Protein AF-A0A376MQQ7-F1 (afdb_monomer)

Nearest PDB structures (foldseek):
  1n0g-assembly1_A  TM=9.078E-01  e=1.152E-04  Mycoplasmoides pneumoniae

Structure (mmCIF, N/CA/C/O backbone):
data_AF-A0A376MQQ7-F1
#
_entry.id   AF-A0A376MQQ7-F1
#
loop_
_atom_site.group_PDB
_atom_site.id
_atom_site.type_symbol
_atom_site.label_atom_id
_atom_site.label_alt_id
_atom_site.label_comp_id
_atom_site.label_asym_id
_atom_site.label_entity_id
_atom_site.label_seq_id
_atom_site.pdbx_PDB_ins_code
_atom_site.Cartn_x
_atom_site.Cartn_y
_atom_site.Cartn_z
_atom_site.occupancy
_atom_site.B_iso_or_equiv
_atom_site.auth_seq_id
_atom_site.auth_comp_id
_atom_site.auth_asym_id
_atom_site.auth_atom_id
_atom_site.pdbx_PDB_model_num
ATOM 1 N N . MET A 1 1 ? -6.696 -10.650 10.887 1.00 48.66 1 MET A N 1
ATOM 2 C CA . MET A 1 1 ? -7.191 -9.299 11.254 1.00 48.66 1 MET A CA 1
ATOM 3 C C . MET A 1 1 ? -6.961 -8.884 12.716 1.00 48.66 1 MET A C 1
ATOM 5 O O . MET A 1 1 ? -6.965 -7.690 12.962 1.00 48.66 1 MET A O 1
ATOM 9 N N . ARG A 1 2 ? -6.725 -9.780 13.696 1.00 50.38 2 ARG A N 1
ATOM 10 C CA . ARG A 1 2 ? -6.562 -9.378 15.117 1.00 50.38 2 ARG A CA 1
ATOM 11 C C . ARG A 1 2 ? -5.202 -8.754 15.511 1.00 50.38 2 ARG A C 1
ATOM 13 O O . ARG A 1 2 ? -5.092 -8.300 16.639 1.00 50.38 2 ARG A O 1
ATOM 20 N N . ASN A 1 3 ? -4.210 -8.674 14.615 1.00 58.75 3 ASN A N 1
ATOM 21 C CA . ASN A 1 3 ? -2.824 -8.330 14.994 1.00 58.75 3 ASN A CA 1
ATOM 22 C C . ASN A 1 3 ? -2.291 -6.969 14.513 1.00 58.75 3 ASN A C 1
ATOM 24 O O . ASN A 1 3 ? -1.140 -6.670 14.797 1.00 58.75 3 ASN A O 1
ATOM 28 N N . ALA A 1 4 ? -3.080 -6.139 13.824 1.00 67.44 4 ALA A N 1
ATOM 29 C CA . ALA A 1 4 ? -2.569 -4.876 13.269 1.00 67.44 4 ALA A CA 1
ATOM 30 C C . ALA A 1 4 ? -3.111 -3.607 13.949 1.00 67.44 4 ALA A C 1
ATOM 32 O O . ALA A 1 4 ? -2.788 -2.521 13.504 1.00 67.44 4 ALA A O 1
ATOM 33 N N . ALA A 1 5 ? -3.973 -3.699 14.972 1.00 86.81 5 ALA A N 1
ATOM 34 C CA . ALA A 1 5 ? -4.579 -2.529 15.640 1.00 86.81 5 ALA A CA 1
ATOM 35 C C . ALA A 1 5 ? -5.146 -1.446 14.680 1.00 86.81 5 ALA A C 1
ATOM 37 O O . ALA A 1 5 ? -5.144 -0.259 14.997 1.00 86.81 5 ALA A O 1
ATOM 38 N N . GLY A 1 6 ? -5.624 -1.848 13.495 1.00 91.75 6 GLY A N 1
ATOM 39 C CA . GLY A 1 6 ? -6.114 -0.932 12.459 1.00 91.75 6 GLY A CA 1
ATOM 40 C C . GLY A 1 6 ? -5.034 -0.280 11.584 1.00 91.75 6 GLY A C 1
ATOM 41 O O . GLY A 1 6 ? -5.390 0.522 10.728 1.00 91.75 6 GLY A O 1
ATOM 42 N N . GLN A 1 7 ? -3.755 -0.622 11.752 1.00 96.50 7 GLN A N 1
ATOM 43 C CA . GLN A 1 7 ? -2.663 -0.195 10.880 1.00 96.50 7 GLN A CA 1
ATOM 44 C C . GLN A 1 7 ? -2.742 -0.929 9.542 1.00 96.50 7 GLN A C 1
ATOM 46 O O . GLN A 1 7 ? -2.681 -2.162 9.472 1.00 96.50 7 GLN A O 1
ATOM 51 N N . MET A 1 8 ? -2.871 -0.152 8.476 1.00 97.19 8 MET A N 1
ATOM 52 C CA . MET A 1 8 ? -3.025 -0.635 7.115 1.00 97.19 8 MET A CA 1
ATOM 53 C C . MET A 1 8 ? -2.013 0.061 6.206 1.00 97.19 8 MET A C 1
ATOM 55 O O . MET A 1 8 ? -1.592 1.186 6.466 1.00 97.19 8 MET A O 1
ATOM 59 N N . VAL A 1 9 ? -1.683 -0.575 5.091 1.00 97.94 9 VAL A N 1
ATOM 60 C CA . VAL A 1 9 ? -0.916 0.025 4.002 1.00 97.94 9 VAL A CA 1
ATOM 61 C C . VAL A 1 9 ? -1.742 -0.046 2.732 1.00 97.94 9 VAL A C 1
ATOM 63 O O . VAL A 1 9 ? -2.253 -1.105 2.363 1.00 97.94 9 VAL A O 1
ATOM 66 N N . CYS A 1 10 ? -1.883 1.098 2.071 1.00 98.19 10 CYS A N 1
ATOM 67 C CA . CYS A 1 10 ? -2.562 1.228 0.795 1.00 98.19 10 CYS A CA 1
ATOM 68 C C . CYS A 1 10 ? -1.540 1.566 -0.292 1.00 98.19 10 CYS A C 1
ATOM 70 O O . CYS A 1 10 ? -0.753 2.493 -0.130 1.00 98.19 10 CYS A O 1
ATOM 72 N N . THR A 1 11 ? -1.567 0.852 -1.411 1.00 98.25 11 THR A N 1
ATOM 73 C CA . THR A 1 11 ? -0.747 1.146 -2.597 1.00 98.25 11 THR A CA 1
ATOM 74 C C . THR A 1 11 ? -1.578 0.964 -3.870 1.00 98.25 11 THR A C 1
ATOM 76 O O . THR A 1 11 ? -2.776 0.678 -3.801 1.00 98.25 11 THR A O 1
ATOM 79 N N . ILE A 1 12 ? -0.973 1.162 -5.035 1.00 98.19 12 ILE A N 1
ATOM 80 C CA . ILE A 1 12 ? -1.619 0.986 -6.338 1.00 98.19 12 ILE A CA 1
ATOM 81 C C . ILE A 1 12 ? -1.507 -0.456 -6.839 1.00 98.19 12 ILE A C 1
ATOM 83 O O . ILE A 1 12 ? -0.533 -1.148 -6.549 1.00 98.19 12 ILE A O 1
ATOM 87 N N . ASP A 1 13 ? -2.463 -0.886 -7.658 1.00 97.69 13 ASP A N 1
ATOM 88 C CA . ASP A 1 13 ? -2.225 -1.982 -8.598 1.00 97.69 13 ASP A CA 1
ATOM 89 C C . ASP A 1 13 ? -1.483 -1.454 -9.841 1.00 97.69 13 ASP A C 1
ATOM 91 O O . ASP A 1 13 ? -1.720 -0.333 -10.299 1.00 97.69 13 ASP A O 1
ATOM 95 N N . ILE A 1 14 ? -0.554 -2.245 -10.383 1.00 95.44 14 ILE A N 1
ATOM 96 C CA . ILE A 1 14 ? 0.285 -1.831 -11.524 1.00 95.44 14 ILE A CA 1
ATOM 97 C C . ILE A 1 14 ? -0.351 -2.126 -12.889 1.00 95.44 14 ILE A C 1
ATOM 99 O O . ILE A 1 14 ? 0.170 -1.679 -13.913 1.00 95.44 14 ILE A O 1
ATOM 103 N N . HIS A 1 15 ? -1.441 -2.891 -12.913 1.00 95.62 15 HIS A N 1
ATOM 104 C CA . HIS A 1 15 ? -2.141 -3.314 -14.123 1.00 95.62 15 HIS A CA 1
ATOM 105 C C . HIS A 1 15 ? -3.539 -2.697 -14.238 1.00 95.62 15 HIS A C 1
ATOM 107 O O . HIS A 1 15 ? -4.023 -2.502 -15.351 1.00 95.62 15 HIS A O 1
ATOM 113 N N . HIS A 1 16 ? -4.165 -2.352 -13.114 1.00 97.12 16 HIS A N 1
ATOM 114 C CA . HIS A 1 16 ? -5.537 -1.867 -13.047 1.00 97.12 16 HIS A CA 1
ATOM 115 C C . HIS A 1 16 ? -5.634 -0.544 -12.270 1.00 97.12 16 HIS A C 1
ATOM 117 O O . HIS A 1 16 ? -4.839 -0.286 -11.361 1.00 97.12 16 HIS A O 1
ATOM 123 N N . PRO A 1 17 ? -6.634 0.303 -12.577 1.00 96.12 17 PRO A N 1
ATOM 124 C CA . PRO A 1 17 ? -6.896 1.540 -11.844 1.00 96.12 17 PRO A CA 1
ATOM 125 C C . PRO A 1 17 ? -7.611 1.236 -10.518 1.00 96.12 17 PRO A C 1
ATOM 127 O O . PRO A 1 17 ? -8.747 1.645 -10.289 1.00 96.12 17 PRO A O 1
ATOM 130 N N . CYS A 1 18 ? -6.973 0.461 -9.645 1.00 97.69 18 CYS A N 1
ATOM 131 C CA . CYS A 1 18 ? -7.483 0.130 -8.321 1.00 97.69 18 CYS A CA 1
ATOM 132 C C . CYS A 1 18 ? -6.380 0.220 -7.261 1.00 97.69 18 CYS A C 1
ATOM 134 O O . CYS A 1 18 ? -5.198 0.407 -7.564 1.00 97.69 18 CYS A O 1
ATOM 136 N N . LEU A 1 19 ? -6.804 0.146 -6.000 1.00 98.00 19 LEU A N 1
ATOM 137 C CA . LEU A 1 19 ? -5.927 0.193 -4.839 1.00 98.00 19 LEU A CA 1
ATOM 138 C C . LEU A 1 19 ? -5.821 -1.185 -4.206 1.00 98.00 19 LEU A C 1
ATOM 140 O O . LEU A 1 19 ? -6.803 -1.922 -4.125 1.00 98.00 19 LEU A O 1
ATOM 144 N N . LEU A 1 20 ? -4.630 -1.488 -3.712 1.00 97.94 20 LEU A N 1
ATOM 145 C CA . LEU A 1 20 ? -4.345 -2.665 -2.911 1.00 97.94 20 LEU A CA 1
ATOM 146 C C . LEU A 1 20 ? -4.250 -2.228 -1.452 1.00 97.94 20 LEU A C 1
ATO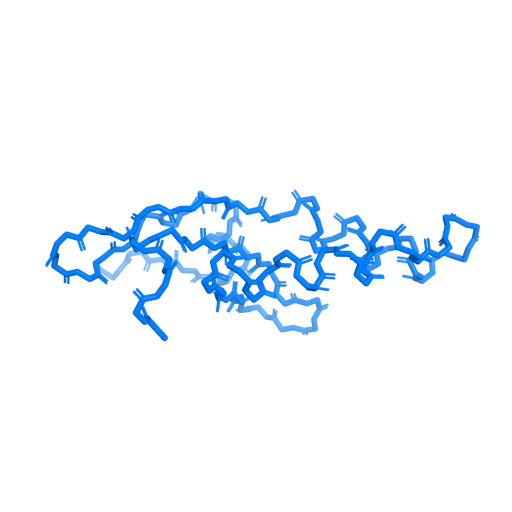M 148 O O . LEU A 1 20 ? -3.564 -1.252 -1.149 1.00 97.94 20 LEU A O 1
ATOM 152 N N . LEU A 1 21 ? -4.935 -2.943 -0.563 1.00 97.56 21 LEU A N 1
ATOM 153 C CA . LEU A 1 21 ? -4.982 -2.638 0.863 1.00 97.56 21 LEU A CA 1
ATOM 154 C C . LEU A 1 21 ? -4.567 -3.871 1.664 1.00 97.56 21 LEU A C 1
ATOM 156 O O . LEU A 1 21 ? -5.173 -4.934 1.532 1.00 97.56 21 LEU A O 1
ATOM 160 N N . TYR A 1 22 ? -3.567 -3.705 2.519 1.00 97.12 22 TYR A N 1
ATOM 161 C CA . TYR A 1 22 ? -3.014 -4.767 3.353 1.00 97.12 22 TYR A CA 1
ATOM 162 C C . TYR A 1 22 ? -3.006 -4.323 4.813 1.00 97.12 22 TYR A C 1
ATOM 164 O O . TYR A 1 22 ? -2.733 -3.152 5.075 1.00 97.12 22 TYR A O 1
ATOM 172 N N . PRO A 1 23 ? -3.272 -5.206 5.786 1.00 96.69 23 PRO A N 1
ATOM 173 C CA . PRO A 1 23 ? -2.845 -4.934 7.148 1.00 96.69 23 PRO A CA 1
ATOM 174 C C . PRO A 1 23 ? -1.309 -4.910 7.208 1.00 96.69 23 PRO A C 1
ATOM 176 O O . PRO A 1 23 ? -0.632 -5.540 6.390 1.00 96.69 23 PRO A O 1
ATOM 179 N N . LEU A 1 24 ? -0.761 -4.135 8.147 1.00 96.62 24 LEU A N 1
ATOM 180 C CA . LEU A 1 24 ? 0.681 -3.872 8.212 1.00 96.62 24 LEU A CA 1
ATOM 181 C C . LEU A 1 24 ? 1.555 -5.150 8.241 1.00 96.62 24 LEU A C 1
ATOM 183 O O . LEU A 1 24 ? 2.475 -5.222 7.428 1.00 96.62 24 LEU A O 1
ATOM 187 N N . PRO A 1 25 ? 1.263 -6.194 9.049 1.00 96.12 25 PRO A N 1
ATOM 188 C CA . PRO A 1 25 ? 2.098 -7.401 9.083 1.00 96.12 25 PRO A CA 1
ATOM 189 C C . PRO A 1 25 ? 2.177 -8.136 7.736 1.00 96.12 25 PRO A C 1
ATOM 191 O O . PRO A 1 25 ? 3.214 -8.676 7.357 1.00 96.12 25 PRO A O 1
ATOM 194 N N . GLU A 1 26 ? 1.078 -8.167 6.982 1.00 97.06 26 GLU A N 1
ATOM 195 C CA . GLU A 1 26 ? 1.043 -8.756 5.647 1.00 97.06 26 GLU A CA 1
ATOM 196 C C . GLU A 1 26 ? 1.808 -7.896 4.632 1.00 97.06 26 GLU A C 1
ATOM 198 O O . GLU A 1 26 ? 2.480 -8.441 3.750 1.00 97.06 26 GLU A O 1
ATOM 203 N N . TRP A 1 27 ? 1.749 -6.566 4.771 1.00 97.50 27 TRP A N 1
ATOM 204 C CA . TRP A 1 27 ? 2.540 -5.652 3.952 1.00 97.50 27 TRP A CA 1
ATOM 205 C C . TRP A 1 27 ? 4.042 -5.824 4.179 1.00 97.50 27 TRP A C 1
ATOM 207 O O . TRP A 1 27 ? 4.772 -5.915 3.200 1.00 97.50 27 TRP A O 1
ATOM 217 N N . GLU A 1 28 ? 4.511 -5.944 5.422 1.00 96.75 28 GLU A N 1
ATOM 218 C CA . GLU A 1 28 ? 5.939 -6.120 5.739 1.00 96.75 28 GLU A CA 1
ATOM 219 C C . GLU A 1 28 ? 6.546 -7.336 5.013 1.00 96.75 28 GLU A C 1
ATOM 221 O O . GLU A 1 28 ? 7.668 -7.291 4.503 1.00 96.75 28 GLU A O 1
ATOM 226 N N . ILE A 1 29 ? 5.778 -8.423 4.876 1.00 97.62 29 ILE A N 1
ATOM 227 C CA . ILE A 1 29 ? 6.194 -9.613 4.118 1.00 97.62 29 ILE A CA 1
ATOM 228 C C . ILE A 1 29 ? 6.310 -9.303 2.617 1.00 97.62 29 ILE A C 1
ATOM 230 O O . ILE A 1 29 ? 7.211 -9.809 1.940 1.00 97.62 29 ILE A O 1
ATOM 234 N N . ILE A 1 30 ? 5.392 -8.504 2.071 1.00 97.25 30 ILE A N 1
ATOM 235 C CA . ILE A 1 30 ? 5.410 -8.085 0.665 1.00 97.25 30 ILE A CA 1
ATOM 236 C C . ILE A 1 30 ? 6.569 -7.115 0.418 1.00 97.25 30 ILE A C 1
ATOM 238 O O . ILE A 1 30 ? 7.328 -7.303 -0.532 1.00 97.25 30 ILE A O 1
ATOM 242 N N . GLU A 1 31 ? 6.760 -6.134 1.293 1.00 97.19 31 GLU A N 1
ATOM 243 C CA . GLU A 1 31 ? 7.842 -5.156 1.239 1.00 97.19 31 GLU A CA 1
ATOM 244 C C . GLU A 1 31 ? 9.215 -5.836 1.237 1.00 97.19 31 GLU A C 1
ATOM 246 O O . GLU A 1 31 ? 10.060 -5.517 0.400 1.00 97.19 31 GLU A O 1
ATOM 251 N N . GLN A 1 32 ? 9.420 -6.851 2.084 1.00 97.56 32 GLN A N 1
ATOM 252 C CA . GLN A 1 32 ? 10.653 -7.643 2.080 1.00 97.56 32 GLN A CA 1
ATOM 253 C C . GLN A 1 32 ? 10.896 -8.391 0.764 1.00 97.56 32 GLN A C 1
ATOM 255 O O . GLN A 1 32 ? 12.047 -8.604 0.383 1.00 97.56 32 GLN A O 1
ATOM 260 N N . LYS A 1 33 ? 9.845 -8.822 0.060 1.00 96.75 33 LYS A N 1
ATOM 261 C CA . LYS A 1 33 ? 9.989 -9.442 -1.268 1.00 96.75 33 LYS A CA 1
ATOM 262 C C . L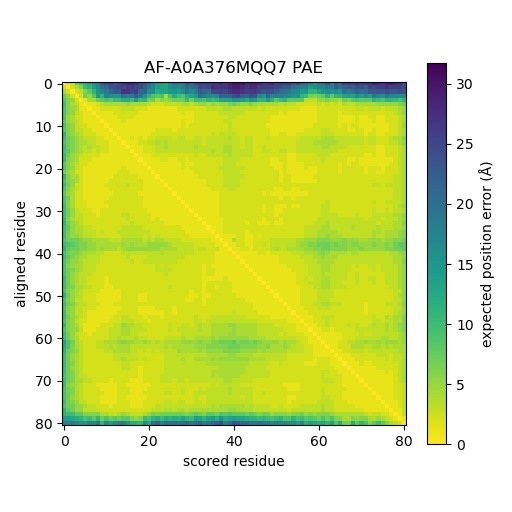YS A 1 33 ? 10.318 -8.389 -2.323 1.00 96.75 33 LYS A C 1
ATOM 264 O O . LYS A 1 33 ? 11.189 -8.620 -3.156 1.00 96.75 33 LYS A O 1
ATOM 269 N N . LEU A 1 34 ? 9.658 -7.233 -2.263 1.00 96.75 34 LEU A N 1
ATOM 270 C CA . LEU A 1 34 ? 9.869 -6.118 -3.187 1.00 96.75 34 LEU A CA 1
ATOM 271 C C . LEU A 1 34 ? 11.267 -5.502 -3.051 1.00 96.75 34 LEU A C 1
ATOM 273 O O . LEU A 1 34 ? 11.862 -5.131 -4.057 1.00 96.75 34 LEU A O 1
ATOM 277 N N . SER A 1 35 ? 11.818 -5.421 -1.839 1.00 95.00 35 SER A N 1
ATOM 278 C CA . SER A 1 35 ? 13.159 -4.872 -1.594 1.00 95.00 35 SER A CA 1
ATOM 279 C C . SER A 1 35 ? 14.294 -5.756 -2.120 1.00 95.00 35 SER A C 1
ATOM 281 O O . SER A 1 35 ? 15.398 -5.264 -2.341 1.00 95.00 35 SER A O 1
ATOM 283 N N . ARG A 1 36 ? 14.022 -7.046 -2.360 1.00 96.75 36 ARG A N 1
ATOM 284 C CA . ARG A 1 36 ? 14.971 -8.008 -2.945 1.00 96.75 36 ARG A CA 1
ATOM 285 C C . ARG A 1 36 ? 14.987 -7.999 -4.473 1.00 96.75 36 ARG A C 1
ATOM 287 O O . ARG A 1 36 ? 15.816 -8.687 -5.064 1.00 96.75 36 ARG A O 1
ATOM 294 N N . LEU A 1 37 ? 14.078 -7.260 -5.109 1.00 96.44 37 LEU A N 1
ATOM 295 C CA . LEU A 1 37 ? 14.059 -7.103 -6.558 1.00 96.44 37 LEU A CA 1
ATOM 296 C C . LEU A 1 37 ? 15.315 -6.368 -7.049 1.00 96.44 37 LEU A C 1
ATOM 298 O O . LEU A 1 37 ? 15.835 -5.464 -6.393 1.00 96.44 37 LEU A O 1
ATOM 302 N N . SER A 1 38 ? 15.807 -6.755 -8.222 1.00 95.81 38 SER A N 1
ATOM 303 C CA . SER A 1 38 ? 17.011 -6.189 -8.819 1.00 95.81 38 SER A CA 1
ATOM 304 C C . SER A 1 38 ? 16.785 -4.754 -9.285 1.00 95.81 38 SER A C 1
ATOM 306 O O . SER A 1 38 ? 15.894 -4.456 -10.082 1.00 95.81 38 SER A O 1
ATOM 308 N N . SER A 1 39 ? 17.683 -3.859 -8.876 1.00 93.75 39 SER A N 1
ATOM 309 C CA . SER A 1 39 ? 17.724 -2.480 -9.370 1.00 93.75 39 SER A CA 1
ATOM 310 C C . SER A 1 39 ? 18.254 -2.375 -10.807 1.00 93.75 39 SER A C 1
ATOM 312 O O . SER A 1 39 ? 18.010 -1.372 -11.487 1.00 93.75 39 SER A O 1
ATOM 314 N N . MET A 1 40 ? 18.958 -3.399 -11.299 1.00 96.25 40 MET A N 1
ATOM 315 C CA . MET A 1 40 ? 19.530 -3.427 -12.650 1.00 96.25 40 MET A CA 1
ATOM 316 C C . MET A 1 40 ? 18.514 -3.890 -13.695 1.00 96.25 40 MET A C 1
ATOM 318 O O . MET A 1 40 ? 18.530 -3.386 -14.817 1.00 96.25 40 MET A O 1
ATOM 322 N N . ASN A 1 41 ? 17.583 -4.774 -13.323 1.00 97.94 41 ASN A N 1
A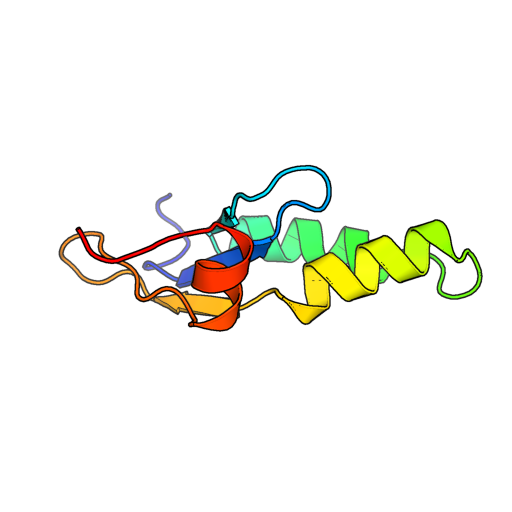TOM 323 C CA . ASN A 1 41 ? 16.487 -5.177 -14.199 1.00 97.94 41 ASN A CA 1
ATOM 324 C C . ASN A 1 41 ? 15.439 -4.041 -14.284 1.00 97.94 41 ASN A C 1
ATOM 326 O O . ASN A 1 41 ? 14.821 -3.697 -13.274 1.00 97.94 41 ASN A O 1
ATOM 330 N N . PRO A 1 42 ? 15.199 -3.437 -15.468 1.00 97.38 42 PRO A N 1
ATOM 331 C CA . PRO A 1 42 ? 14.265 -2.320 -15.604 1.00 97.38 42 PRO A CA 1
ATOM 332 C C . PRO A 1 42 ? 12.824 -2.648 -15.197 1.00 97.38 42 PRO A C 1
ATOM 334 O O . PRO A 1 42 ? 12.133 -1.768 -14.683 1.00 97.38 42 PRO A O 1
ATOM 337 N N . VAL A 1 43 ? 12.374 -3.887 -15.417 1.00 96.56 43 VAL A N 1
ATOM 338 C CA . VAL A 1 43 ? 11.010 -4.327 -15.089 1.00 96.56 43 VAL A CA 1
ATOM 339 C C . VAL A 1 43 ? 10.847 -4.443 -13.578 1.00 96.56 43 VAL A C 1
ATOM 341 O O . VAL A 1 43 ? 9.937 -3.848 -13.008 1.00 96.56 43 VAL A O 1
ATOM 344 N N . GLU A 1 44 ? 11.774 -5.131 -12.918 1.00 97.62 44 GLU A N 1
ATOM 345 C CA . GLU A 1 44 ? 11.790 -5.292 -11.461 1.00 97.62 44 GLU A CA 1
ATOM 346 C C . GLU A 1 44 ? 11.918 -3.945 -10.740 1.00 97.62 44 GLU A C 1
ATOM 348 O O . GLU A 1 44 ? 11.110 -3.627 -9.866 1.00 97.62 44 GLU A O 1
ATOM 353 N N . ARG A 1 45 ? 12.843 -3.087 -11.190 1.00 97.00 45 ARG A N 1
ATOM 354 C CA . ARG A 1 45 ? 12.989 -1.718 -10.679 1.00 97.00 45 ARG A CA 1
ATOM 355 C C . ARG A 1 45 ? 11.707 -0.901 -10.843 1.00 97.00 45 ARG A C 1
ATOM 357 O O . ARG A 1 45 ? 11.383 -0.086 -9.978 1.00 97.00 45 ARG A O 1
ATOM 364 N N . ARG A 1 46 ? 10.980 -1.069 -11.955 1.00 96.50 46 ARG A N 1
ATOM 365 C CA . ARG A 1 46 ? 9.698 -0.385 -12.179 1.00 96.50 46 ARG A CA 1
ATOM 366 C C . ARG A 1 46 ? 8.645 -0.862 -11.181 1.00 96.50 46 ARG A C 1
ATOM 368 O O . ARG A 1 46 ? 7.995 -0.013 -10.581 1.00 96.50 46 ARG A O 1
ATOM 375 N N . VAL A 1 47 ? 8.504 -2.173 -10.982 1.00 96.56 47 VAL A N 1
ATOM 376 C CA . VAL A 1 47 ? 7.565 -2.752 -10.002 1.00 96.56 47 VAL A CA 1
ATOM 377 C C . VAL A 1 47 ? 7.870 -2.237 -8.597 1.00 96.56 47 VAL A C 1
ATOM 379 O O . VAL A 1 47 ? 6.974 -1.722 -7.931 1.00 96.56 47 VAL A O 1
ATOM 382 N N . GLN A 1 48 ? 9.139 -2.283 -8.186 1.00 96.75 48 GLN A N 1
ATOM 383 C CA . GLN A 1 48 ? 9.583 -1.784 -6.887 1.00 96.75 48 GLN A CA 1
ATOM 384 C C . GLN A 1 48 ? 9.221 -0.304 -6.694 1.00 96.75 48 GLN A C 1
ATOM 386 O O . GLN A 1 48 ? 8.600 0.053 -5.697 1.00 96.75 48 GLN A O 1
ATOM 391 N N . ARG A 1 49 ? 9.563 0.562 -7.660 1.00 96.06 49 ARG A N 1
ATOM 392 C CA . ARG A 1 49 ? 9.280 2.005 -7.582 1.00 96.06 49 ARG A CA 1
ATOM 393 C C . ARG A 1 49 ? 7.791 2.316 -7.551 1.00 96.06 49 ARG A C 1
ATOM 395 O O . ARG A 1 49 ? 7.390 3.218 -6.827 1.00 96.06 49 ARG A O 1
ATOM 402 N N . LEU A 1 50 ? 6.986 1.607 -8.339 1.00 96.56 50 LEU A N 1
ATOM 403 C CA . LEU A 1 50 ? 5.545 1.836 -8.377 1.00 96.56 50 LEU A CA 1
ATOM 404 C C . LEU A 1 50 ? 4.888 1.413 -7.063 1.00 96.56 50 LEU A C 1
ATOM 406 O O . LEU A 1 50 ? 4.195 2.227 -6.464 1.00 96.56 50 LEU A O 1
ATOM 410 N N . LEU A 1 51 ? 5.139 0.188 -6.596 1.00 97.00 51 LEU A N 1
ATOM 411 C CA . LEU A 1 51 ? 4.472 -0.346 -5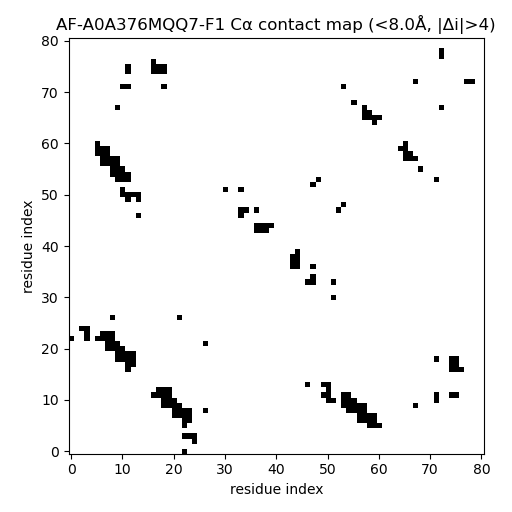.409 1.00 97.00 51 LEU A CA 1
ATOM 412 C C . LEU A 1 51 ? 4.976 0.293 -4.113 1.00 97.00 51 LEU A C 1
ATOM 414 O O . LEU A 1 51 ? 4.155 0.728 -3.311 1.00 97.00 51 LEU A O 1
ATOM 418 N N . LEU A 1 52 ? 6.296 0.393 -3.914 1.00 96.44 52 LEU A N 1
ATOM 419 C CA . LEU A 1 52 ? 6.853 1.016 -2.706 1.00 96.44 52 LEU A CA 1
ATOM 420 C C . LEU A 1 52 ? 6.683 2.538 -2.731 1.00 96.44 52 LEU A C 1
ATOM 422 O O . LEU A 1 52 ? 6.393 3.135 -1.705 1.00 96.44 52 LEU A O 1
ATOM 426 N N . GLY A 1 53 ? 6.815 3.175 -3.900 1.00 96.00 53 GLY A N 1
ATOM 427 C CA . GLY A 1 53 ? 6.693 4.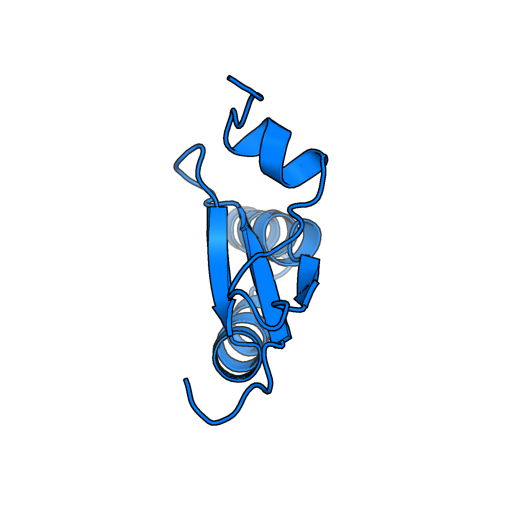631 -4.018 1.00 96.00 53 GLY A CA 1
ATOM 428 C C . GLY A 1 53 ? 5.272 5.164 -3.817 1.00 96.00 53 GLY A C 1
ATOM 429 O O . GLY A 1 53 ? 5.117 6.331 -3.473 1.00 96.00 53 GLY A O 1
ATOM 430 N N . HIS A 1 54 ? 4.2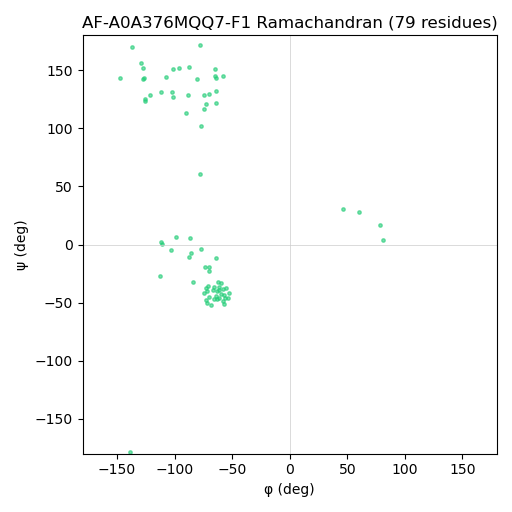46 4.330 -4.015 1.00 97.69 54 HIS A N 1
ATOM 431 C CA . HIS A 1 54 ? 2.848 4.681 -3.735 1.00 97.69 54 HIS A CA 1
ATOM 432 C C . HIS A 1 54 ? 2.318 4.068 -2.436 1.00 97.69 54 HIS A C 1
ATOM 434 O O . HIS A 1 54 ? 1.177 4.349 -2.070 1.00 97.69 54 HIS A O 1
ATOM 440 N N . ALA A 1 55 ? 3.101 3.234 -1.747 1.00 97.62 55 ALA A N 1
ATOM 441 C CA . ALA A 1 55 ? 2.691 2.677 -0.469 1.00 97.62 55 ALA A CA 1
ATOM 442 C C . ALA A 1 55 ? 2.538 3.801 0.562 1.00 97.62 55 ALA A C 1
ATOM 444 O O . ALA A 1 55 ? 3.466 4.559 0.831 1.00 97.62 55 ALA A O 1
ATOM 445 N N . SER A 1 56 ? 1.340 3.909 1.122 1.00 96.81 56 SER A N 1
ATOM 446 C CA . SER A 1 56 ? 0.990 4.861 2.164 1.00 96.81 56 SER A CA 1
ATOM 447 C C . SER A 1 56 ? 0.404 4.102 3.338 1.00 96.81 56 SER A C 1
ATOM 449 O O . SER A 1 56 ? -0.605 3.406 3.197 1.00 96.81 56 SER A O 1
ATOM 451 N N . GLU A 1 57 ? 0.997 4.281 4.510 1.00 95.19 57 GLU A N 1
ATOM 452 C CA . GLU A 1 57 ? 0.377 3.857 5.757 1.00 95.19 57 GLU A CA 1
ATOM 453 C C . GLU A 1 57 ? -0.915 4.645 6.000 1.00 95.19 57 GLU A C 1
ATOM 455 O O . GLU A 1 57 ? -1.031 5.829 5.664 1.00 95.19 57 GLU A O 1
ATOM 460 N N . CYS A 1 58 ? -1.911 3.972 6.563 1.00 94.62 58 CYS A N 1
ATOM 461 C CA . CYS A 1 58 ? -3.174 4.564 6.963 1.00 94.62 58 CYS A CA 1
ATOM 462 C C . CYS A 1 58 ? -3.728 3.845 8.196 1.00 94.62 58 CYS A C 1
ATOM 464 O O . CYS A 1 58 ? -3.597 2.632 8.348 1.00 94.62 58 CYS A O 1
ATOM 466 N N . GLN A 1 59 ? -4.357 4.617 9.080 1.00 95.25 59 GLN A N 1
ATOM 467 C CA . GLN A 1 59 ? -4.971 4.102 10.297 1.00 95.25 59 GLN A CA 1
ATOM 468 C C . GLN A 1 59 ? -6.479 3.984 10.106 1.00 95.25 59 GLN A C 1
ATOM 470 O O . GLN A 1 59 ? -7.148 4.953 9.738 1.00 95.25 59 GLN A O 1
ATOM 475 N N . MET A 1 60 ? -7.008 2.797 10.381 1.00 95.62 60 MET A N 1
ATOM 476 C CA . MET A 1 60 ? -8.439 2.543 10.430 1.00 95.62 60 MET A CA 1
ATOM 477 C C . MET A 1 60 ? -9.027 3.137 11.708 1.00 95.62 60 MET A C 1
ATOM 479 O O . MET A 1 60 ? -8.525 2.892 12.807 1.00 95.62 60 MET A O 1
ATOM 483 N N . ASP A 1 61 ? -10.093 3.922 11.567 1.00 94.12 61 ASP A N 1
ATOM 484 C CA . ASP A 1 61 ? -10.817 4.451 12.720 1.00 94.12 61 ASP A CA 1
ATOM 485 C C . ASP A 1 61 ? -11.737 3.393 13.363 1.00 94.12 61 ASP A C 1
ATOM 487 O O . ASP A 1 61 ? -11.948 2.302 12.832 1.00 94.12 61 ASP A O 1
ATOM 491 N N . GLY A 1 62 ? -12.322 3.718 14.521 1.00 92.06 62 GLY A N 1
ATOM 492 C CA . GLY A 1 62 ? -13.218 2.807 15.246 1.00 92.06 62 GLY A CA 1
ATOM 493 C C . GLY A 1 62 ? -14.515 2.446 14.506 1.00 92.06 62 GLY A C 1
ATOM 494 O O . GLY A 1 62 ? -15.212 1.527 14.925 1.00 92.06 62 GLY A O 1
ATOM 495 N N . ALA A 1 63 ? -14.836 3.139 13.410 1.00 95.19 63 ALA A N 1
ATOM 496 C CA . ALA A 1 63 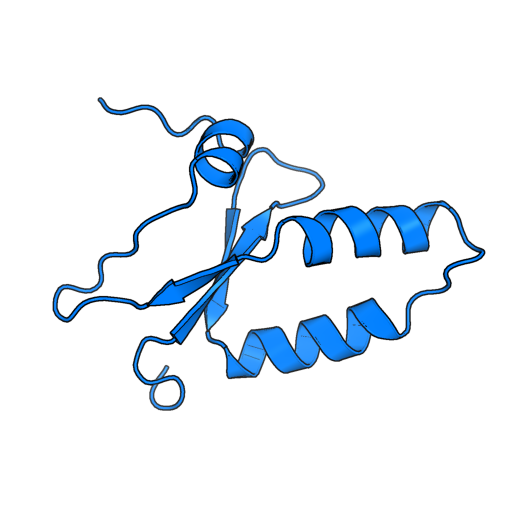? -15.965 2.838 12.534 1.00 95.19 63 ALA A CA 1
ATOM 497 C C . ALA A 1 63 ? -15.543 2.047 11.280 1.00 95.19 63 ALA A C 1
ATOM 499 O O . ALA A 1 63 ? -16.361 1.833 10.386 1.00 95.19 63 ALA A O 1
ATOM 500 N N . GLY A 1 64 ? -14.279 1.621 11.191 1.00 91.56 64 GLY A N 1
ATOM 501 C CA . GLY A 1 64 ? -13.761 0.855 10.062 1.00 91.56 64 GLY A CA 1
ATOM 502 C C . GLY A 1 64 ? -13.438 1.697 8.824 1.00 91.56 64 GLY A C 1
ATOM 503 O O . GLY A 1 64 ? -13.330 1.150 7.728 1.00 91.56 64 GLY A O 1
ATOM 504 N N . ARG A 1 65 ? -13.314 3.023 8.956 1.00 95.38 65 ARG A N 1
ATOM 505 C CA . ARG A 1 65 ? -13.055 3.935 7.831 1.00 95.38 65 ARG A CA 1
ATOM 506 C C . ARG A 1 65 ? -11.566 4.237 7.702 1.00 95.38 65 ARG A C 1
ATOM 508 O O . ARG A 1 65 ? -10.834 4.251 8.689 1.00 95.38 65 ARG A O 1
ATOM 515 N N . LEU A 1 66 ? -11.144 4.535 6.475 1.00 95.12 66 LEU A N 1
ATOM 516 C CA . LEU A 1 66 ? -9.773 4.898 6.121 1.00 95.12 66 LEU A CA 1
ATOM 517 C C . LEU A 1 66 ? -9.753 6.207 5.336 1.00 95.12 66 LEU A C 1
ATOM 519 O O . LEU A 1 66 ? -10.606 6.447 4.477 1.00 95.12 66 LEU A O 1
ATOM 523 N N . LEU A 1 67 ? -8.740 7.033 5.592 1.00 94.44 67 LEU A N 1
ATOM 524 C CA . LEU A 1 67 ? -8.454 8.201 4.769 1.00 94.44 67 LEU A CA 1
ATOM 525 C C . LEU A 1 67 ? -7.488 7.806 3.647 1.00 94.44 67 LEU A C 1
ATOM 527 O O . LEU A 1 67 ? -6.329 7.494 3.899 1.00 94.44 67 LEU A O 1
ATOM 531 N N . ILE A 1 68 ? -7.962 7.844 2.402 1.00 95.25 68 ILE A N 1
ATOM 532 C CA . ILE A 1 68 ? -7.138 7.527 1.228 1.00 95.25 68 ILE A CA 1
ATOM 533 C C . ILE A 1 68 ? -6.423 8.786 0.729 1.00 95.25 68 ILE A C 1
ATOM 535 O O . ILE A 1 68 ? -7.067 9.815 0.483 1.00 95.25 68 ILE A O 1
ATOM 539 N N . ALA A 1 69 ? -5.102 8.690 0.549 1.00 94.62 69 ALA A N 1
ATOM 540 C CA . ALA A 1 69 ? -4.263 9.776 0.051 1.00 94.62 69 ALA A CA 1
ATOM 541 C C . ALA A 1 69 ? -4.727 10.273 -1.338 1.00 94.62 69 ALA A C 1
ATOM 543 O O . ALA A 1 69 ? -5.151 9.463 -2.169 1.00 94.62 69 ALA A O 1
ATOM 544 N N . PRO A 1 70 ? -4.627 11.585 -1.643 1.00 94.94 70 PRO A N 1
ATOM 545 C CA . PRO A 1 70 ? -5.096 12.145 -2.914 1.00 94.94 70 PRO A CA 1
ATOM 546 C C . PRO A 1 70 ? -4.540 11.445 -4.160 1.00 94.94 70 PRO A C 1
ATOM 548 O O . PRO A 1 70 ? -5.303 11.168 -5.080 1.00 94.94 70 PRO A O 1
ATOM 551 N N . VAL A 1 71 ? -3.248 11.103 -4.159 1.00 95.12 71 VAL A N 1
ATOM 552 C CA . VAL A 1 71 ? -2.583 10.414 -5.279 1.00 95.12 71 VAL A CA 1
ATOM 553 C C . VAL A 1 71 ? -3.195 9.038 -5.561 1.00 95.12 71 VAL A C 1
ATOM 555 O O . VAL A 1 71 ? -3.422 8.680 -6.712 1.00 95.12 71 VAL A O 1
ATOM 558 N N . LEU A 1 72 ? -3.556 8.299 -4.510 1.00 97.06 72 LEU A N 1
ATOM 559 C CA . LEU A 1 72 ? -4.190 6.987 -4.623 1.00 97.06 72 LEU A CA 1
ATOM 560 C C . LEU A 1 72 ? -5.633 7.118 -5.121 1.00 97.06 72 LEU A C 1
ATOM 562 O O . LEU A 1 72 ? -6.067 6.364 -5.989 1.00 97.06 72 LEU A O 1
ATOM 566 N N . ARG A 1 73 ? -6.369 8.129 -4.642 1.00 96.44 73 ARG A N 1
ATOM 567 C CA . ARG A 1 73 ? -7.708 8.430 -5.173 1.00 96.44 73 ARG A CA 1
ATOM 568 C C . ARG A 1 73 ? -7.663 8.754 -6.660 1.00 96.44 73 ARG A C 1
ATOM 570 O O . ARG A 1 73 ? -8.505 8.261 -7.401 1.00 96.44 73 ARG A O 1
ATOM 577 N N . GLN A 1 74 ? -6.681 9.546 -7.088 1.00 96.19 74 GLN A N 1
ATOM 578 C CA . GLN A 1 74 ? -6.493 9.887 -8.494 1.00 96.19 74 GLN A CA 1
ATOM 579 C C . GLN A 1 74 ? -6.178 8.646 -9.338 1.00 96.19 74 GLN A C 1
ATOM 581 O O . GLN A 1 74 ? -6.816 8.462 -10.371 1.00 96.19 74 GLN A O 1
ATOM 58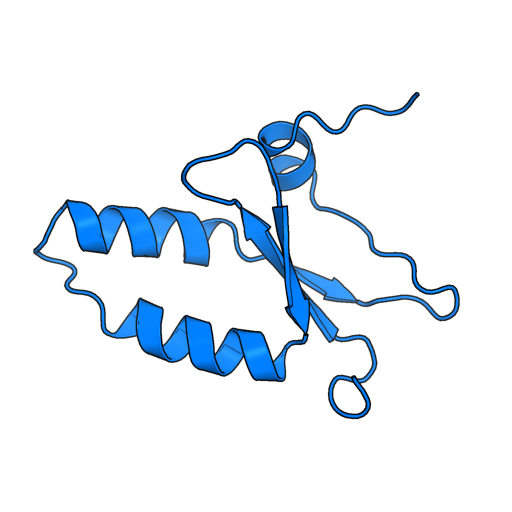6 N N . HIS A 1 75 ? -5.258 7.781 -8.890 1.00 96.38 75 HIS A N 1
ATOM 587 C CA . HIS A 1 75 ? -4.932 6.524 -9.582 1.00 96.38 75 HIS A CA 1
ATOM 588 C C . HIS A 1 75 ? -6.166 5.641 -9.791 1.00 96.38 75 HIS A C 1
ATOM 590 O O . HIS A 1 75 ? -6.395 5.136 -10.885 1.00 96.38 75 HIS A O 1
ATOM 596 N N . ALA A 1 76 ? -6.982 5.485 -8.748 1.00 97.12 76 ALA A N 1
ATOM 597 C CA . ALA A 1 76 ? -8.162 4.627 -8.780 1.00 97.12 76 ALA A CA 1
ATOM 598 C C . ALA A 1 76 ? 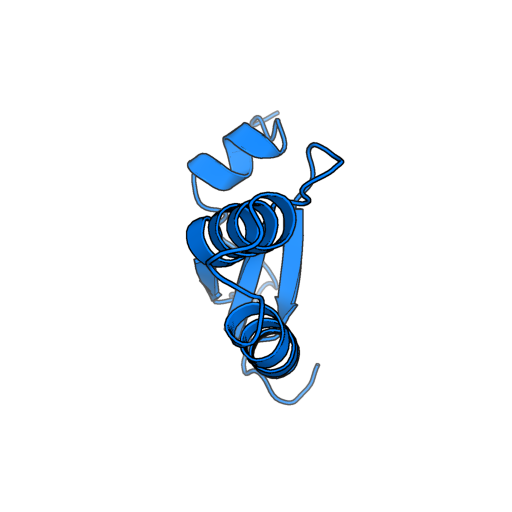-9.432 5.309 -9.321 1.00 97.12 76 ALA A C 1
ATOM 600 O O . ALA A 1 76 ? -10.513 4.727 -9.262 1.00 97.12 76 ALA A O 1
ATOM 601 N N . GLY A 1 77 ? -9.337 6.553 -9.805 1.00 96.19 77 GLY A N 1
ATOM 602 C CA . GLY A 1 77 ? -10.496 7.304 -10.298 1.00 96.19 77 GLY A CA 1
ATOM 603 C C . GLY A 1 77 ? -11.584 7.537 -9.240 1.00 96.19 77 GLY A C 1
ATOM 604 O O . GLY A 1 77 ? -12.761 7.648 -9.578 1.00 96.19 77 GLY A O 1
ATOM 605 N N . LEU A 1 78 ? -11.220 7.592 -7.955 1.00 95.00 78 LEU A N 1
ATOM 606 C CA . LEU A 1 78 ? -12.163 7.784 -6.854 1.00 95.00 78 LEU A CA 1
ATOM 607 C C . LEU A 1 78 ? -12.585 9.253 -6.763 1.00 95.00 78 LEU A C 1
ATOM 609 O O . LEU A 1 78 ? -11.870 10.092 -6.209 1.00 95.00 78 LEU A O 1
ATOM 613 N N . THR A 1 79 ? -13.781 9.555 -7.261 1.00 90.94 79 THR A N 1
ATOM 614 C CA . THR A 1 79 ? -14.429 10.860 -7.110 1.00 90.94 79 THR A CA 1
ATOM 615 C C . THR A 1 79 ? -15.495 10.815 -6.022 1.00 90.94 79 THR A C 1
ATOM 617 O O . THR A 1 79 ? -16.123 9.784 -5.771 1.00 90.94 79 THR A O 1
ATOM 620 N N . LYS A 1 80 ? -15.732 11.957 -5.370 1.00 83.25 80 LYS A N 1
ATOM 621 C CA . LYS A 1 80 ? -16.915 12.114 -4.522 1.00 83.25 80 LYS A CA 1
ATOM 622 C C . LYS A 1 80 ? -18.155 12.010 -5.423 1.00 83.25 80 LYS A C 1
ATOM 624 O O . LYS A 1 80 ? -18.163 12.621 -6.490 1.00 83.25 80 LYS A O 1
ATOM 629 N N . LYS A 1 81 ? -19.142 11.210 -5.017 1.00 56.16 81 LYS A N 1
ATOM 630 C CA . LYS A 1 81 ? -20.481 11.253 -5.615 1.00 56.16 81 LYS A CA 1
ATOM 631 C C . LYS A 1 81 ? -21.253 12.462 -5.104 1.00 56.16 81 LYS A C 1
ATOM 633 O O . LYS A 1 81 ? -21.021 12.844 -3.931 1.00 56.16 81 LYS A O 1
#

Organism: Escherichia coli (NCBI:txid562)

InterPro domains:
  IPR003444 Transcriptional regulator MraZ [MF_01008] (1-81)
  IPR003444 Transcriptional regulator MraZ [PTHR34701] (3-81)
  IPR003444 Transcriptional regulator MraZ [TIGR00242] (6-80)
  IPR020603 MraZ domain [PF02381] (2-49)
  IPR020603 MraZ domain [PF02381] (51-80)
  IPR035642 MraZ, N-terminal [cd16320] (1-38)
  IPR035644 MraZ, C-terminal [cd16321] (45-81)
  IPR037914 SpoVT-AbrB domain superfamily [SSF89447] (6-81)
  IPR038619 MraZ superfamily [G3DSA:3.40.1550.20] (1-81)

pLDDT: mean 93.48, std 9.95, range [48.66, 98.25]

Foldseek 3Di:
DPPQQQKKKWAADPPDLAIDIGRPVVVVVVLVVLVPFDCPPPVSVVVSCRGVVRIDIWGQDPVRDTDDDPVSCVSNVPDDD

Mean predicted aligned error: 3.64 Å

Secondary structure (DSSP, 8-state):
-TTSTTEEEEEE-SSSS-EEEEEHHHHHHHHHHHTTS-SSSHHHHHHHHHHHHH-EEEEPPTTS-----HHHHHHTT----

Sequence (81 aa):
MRNAAGQMVCTIDIHHPCLLLYPLPEWEIIEQKLSRLSSMNPVERRVQRLLLGHASECQMDGAGRLLIAPVLRQHAGLTKK

Solvent-accessible surface area (backbone atoms only — not comparable to full-atom values): 4795 Å² total; per-residue (Å²): 130,91,84,41,88,45,37,28,34,36,24,55,46,95,88,50,65,41,72,42,78,35,48,39,73,63,39,54,59,50,50,60,55,47,70,69,46,47,79,83,44,69,66,45,34,46,52,37,50,52,39,62,70,47,50,38,79,37,61,43,47,101,84,74,47,70,78,77,54,69,69,58,30,60,59,38,67,62,69,88,131

Radius of gyration: 13.69 Å; Cα contacts (8 Å, |Δi|>4): 106; chains: 1; bounding box: 40×22×31 Å